Protein AF-R7HGJ7-F1 (afdb_monomer)

Nearest PDB structures (foldseek):
  2hm7-assembly1_A  TM=4.305E-01  e=6.339E+00  Alicyclobacillus acidocaldarius
  6kd0-assembly1_A  TM=2.633E-01  e=1.579E+00  Boreostereum vibrans
  6e52-assembly1_B  TM=3.584E-01  e=7.600E+00  Saccharomyces cerevisiae S288C
  6nzd-assembly1_I  TM=2.460E-01  e=9.110E+00  Homo sapiens

Sequence (166 aa):
MKRFAVSFLGVLMIVMAVSGCTGKKPAEQYVSEQLNCSLPAAEKSEASDTHGGFHGEGEYAATIRFDTVHGAQLAEQLQNTDGWKTLPLEEELELLMYGGSRGGSSYGYYFADKAGIPKVENGCYYFIDRQQDTERAGLLYRRSYNFSLAIYDSDENILYYCEIDT

Structure (mmCIF, N/CA/C/O backbone):
data_AF-R7HGJ7-F1
#
_entry.id   AF-R7HGJ7-F1
#
loop_
_atom_site.group_PDB
_atom_site.id
_atom_site.type_symbol
_atom_site.label_atom_id
_atom_site.label_alt_id
_atom_site.label_comp_id
_atom_site.label_asym_id
_atom_site.label_entity_id
_atom_site.label_seq_id
_atom_site.pdbx_PDB_ins_code
_atom_site.Cartn_x
_atom_site.Cartn_y
_atom_site.Cartn_z
_atom_site.occupancy
_atom_site.B_iso_or_equiv
_atom_site.auth_seq_id
_atom_site.auth_comp_id
_atom_site.auth_asym_id
_atom_site.auth_atom_id
_atom_site.pdbx_PDB_model_num
ATOM 1 N N . MET A 1 1 ? 59.492 -13.513 57.140 1.00 39.59 1 MET A N 1
ATOM 2 C CA . MET A 1 1 ? 58.784 -14.517 56.312 1.00 39.59 1 MET A CA 1
ATOM 3 C C . MET A 1 1 ? 57.283 -14.365 56.533 1.00 39.59 1 MET A C 1
ATOM 5 O O . MET A 1 1 ? 56.874 -14.032 57.635 1.00 39.59 1 MET A O 1
ATOM 9 N N . LYS A 1 2 ? 56.522 -14.474 55.442 1.00 38.06 2 LYS A N 1
ATOM 10 C CA . LYS A 1 2 ? 55.171 -13.941 55.185 1.00 38.06 2 LYS A CA 1
ATOM 11 C C . LYS A 1 2 ? 54.079 -14.419 56.164 1.00 38.06 2 LYS A C 1
ATOM 13 O O . LYS A 1 2 ? 53.986 -15.608 56.444 1.00 38.06 2 LYS A O 1
ATOM 18 N N . ARG A 1 3 ? 53.188 -13.507 56.571 1.00 44.50 3 ARG A N 1
ATOM 19 C CA . ARG A 1 3 ? 51.819 -13.807 57.027 1.00 44.50 3 ARG A CA 1
ATOM 20 C C . ARG A 1 3 ? 50.876 -12.892 56.248 1.00 44.50 3 ARG A C 1
ATOM 22 O O . ARG A 1 3 ? 50.899 -11.684 56.449 1.00 44.50 3 ARG A O 1
ATOM 29 N N . PHE A 1 4 ? 50.154 -13.463 55.285 1.00 45.97 4 PHE A N 1
ATOM 30 C CA . PHE A 1 4 ? 49.220 -12.737 54.428 1.00 45.97 4 PHE A CA 1
ATOM 31 C C . PHE A 1 4 ? 47.949 -12.413 55.205 1.00 45.97 4 PHE A C 1
ATOM 33 O O . PHE A 1 4 ? 47.349 -13.291 55.822 1.00 45.97 4 PHE A O 1
ATOM 40 N N . ALA A 1 5 ? 47.580 -11.139 55.173 1.00 50.88 5 ALA A N 1
ATOM 41 C CA . ALA A 1 5 ? 46.418 -10.588 55.830 1.00 50.88 5 ALA A CA 1
ATOM 42 C C . ALA A 1 5 ? 45.373 -10.195 54.777 1.00 50.88 5 ALA A C 1
ATOM 44 O O . ALA A 1 5 ? 45.684 -9.496 53.819 1.00 50.88 5 ALA A O 1
ATOM 45 N N . VAL A 1 6 ? 44.151 -10.638 55.063 1.00 52.53 6 VAL A N 1
ATOM 46 C CA . VAL A 1 6 ? 42.850 -10.040 54.748 1.00 52.53 6 VAL A CA 1
ATOM 47 C C . VAL A 1 6 ? 42.336 -10.123 53.305 1.00 52.53 6 VAL A C 1
ATOM 49 O O . VAL A 1 6 ? 42.847 -9.557 52.346 1.00 52.53 6 VAL A O 1
ATOM 52 N N . SER A 1 7 ? 41.239 -10.872 53.259 1.00 52.06 7 SER A N 1
ATOM 53 C CA . SER A 1 7 ? 40.318 -11.179 52.181 1.00 52.06 7 SER A CA 1
ATOM 54 C C . SER A 1 7 ? 39.315 -10.046 51.903 1.00 52.06 7 SER A C 1
ATOM 56 O O . SER A 1 7 ? 39.122 -9.161 52.732 1.00 52.06 7 SER A O 1
ATOM 58 N N . PHE A 1 8 ? 38.599 -10.212 50.786 1.00 51.91 8 PHE A N 1
ATOM 59 C CA . PHE A 1 8 ? 37.342 -9.570 50.376 1.00 51.91 8 PHE A CA 1
ATOM 60 C C . PHE A 1 8 ? 37.371 -8.096 49.947 1.00 51.91 8 PHE A C 1
ATOM 62 O O . PHE A 1 8 ? 37.018 -7.195 50.700 1.00 51.91 8 PHE A O 1
ATOM 69 N N . LEU A 1 9 ? 37.602 -7.880 48.648 1.00 47.03 9 LEU A N 1
ATOM 70 C CA . LEU A 1 9 ? 36.904 -6.823 47.911 1.00 47.03 9 LEU A CA 1
ATOM 71 C C . LEU A 1 9 ? 36.667 -7.249 46.454 1.00 47.03 9 LEU A C 1
ATOM 73 O O . LEU A 1 9 ? 37.315 -6.782 45.523 1.00 47.03 9 LEU A O 1
ATOM 77 N N . GLY A 1 10 ? 35.749 -8.197 46.261 1.00 52.94 10 GLY A N 1
ATOM 78 C CA . GLY A 1 10 ? 35.174 -8.472 44.946 1.00 52.94 10 GLY A CA 1
ATOM 79 C C . GLY A 1 10 ? 34.043 -7.483 44.698 1.00 52.94 10 GLY A C 1
ATOM 80 O O . GLY A 1 10 ? 32.933 -7.693 45.176 1.00 52.94 10 GLY A O 1
ATOM 81 N N . VAL A 1 11 ? 34.338 -6.379 44.012 1.00 55.75 11 VAL A N 1
ATOM 82 C CA . VAL A 1 11 ? 33.333 -5.407 43.569 1.00 55.75 11 VAL A CA 1
ATOM 83 C C . VAL A 1 11 ? 32.396 -6.105 42.582 1.00 55.75 11 VAL A C 1
ATOM 85 O O . VAL A 1 11 ? 32.791 -6.465 41.475 1.00 55.75 11 VAL A O 1
ATOM 88 N N . LEU A 1 12 ? 31.153 -6.325 43.006 1.00 49.12 12 LEU A N 1
ATOM 89 C CA . LEU A 1 12 ? 30.068 -6.826 42.172 1.00 49.12 12 LEU A CA 1
ATOM 90 C C . LEU A 1 12 ? 29.665 -5.717 41.185 1.00 49.12 12 LEU A C 1
ATOM 92 O O . LEU A 1 12 ? 28.869 -4.842 41.518 1.00 49.12 12 LEU A O 1
ATOM 96 N N . MET A 1 13 ? 30.233 -5.729 39.975 1.00 52.34 13 MET A N 1
ATOM 97 C CA . MET A 1 13 ? 29.724 -4.923 38.862 1.00 52.34 13 MET A CA 1
ATOM 98 C C . MET A 1 13 ? 28.396 -5.515 38.381 1.00 52.34 13 MET A C 1
ATOM 100 O O . MET A 1 13 ? 28.357 -6.357 37.487 1.00 52.34 13 MET A O 1
ATOM 104 N N . ILE A 1 14 ? 27.294 -5.068 38.986 1.00 54.09 14 ILE A N 1
ATOM 105 C CA . ILE A 1 14 ? 25.959 -5.199 38.398 1.00 54.09 14 ILE A CA 1
ATOM 106 C C . ILE A 1 14 ? 25.899 -4.192 37.247 1.00 54.09 14 ILE A C 1
ATOM 108 O O . ILE A 1 14 ? 25.561 -3.025 37.434 1.00 54.09 14 ILE A O 1
ATOM 112 N N . VAL A 1 15 ? 26.276 -4.634 36.049 1.00 58.09 15 VAL A N 1
ATOM 113 C CA . VAL A 1 15 ? 25.950 -3.911 34.820 1.00 58.09 15 VAL A CA 1
ATOM 114 C C . VAL A 1 15 ? 24.449 -4.081 34.618 1.00 58.09 15 VAL A C 1
ATOM 116 O O . VAL A 1 15 ? 23.984 -5.143 34.209 1.00 58.09 15 VAL A O 1
ATOM 119 N N . MET A 1 16 ? 23.675 -3.051 34.960 1.00 55.47 16 MET A N 1
ATOM 120 C CA . MET A 1 16 ? 22.280 -2.967 34.547 1.00 55.47 16 MET A CA 1
ATOM 121 C C . MET A 1 16 ? 22.265 -2.826 33.025 1.00 55.47 16 MET A C 1
ATOM 123 O O . MET A 1 16 ? 22.448 -1.735 32.490 1.00 55.47 16 MET A O 1
ATOM 127 N N . ALA A 1 17 ? 22.081 -3.940 32.320 1.00 55.44 17 ALA A N 1
ATOM 128 C CA . ALA A 1 17 ? 21.688 -3.916 30.923 1.00 55.44 17 ALA A CA 1
ATOM 129 C C . ALA A 1 17 ? 20.253 -3.380 30.873 1.00 55.44 17 ALA A C 1
ATOM 131 O O . ALA A 1 17 ? 19.284 -4.138 30.924 1.00 55.44 17 ALA A O 1
ATOM 132 N N . VAL A 1 18 ? 20.115 -2.054 30.836 1.00 53.28 18 VAL A N 1
ATOM 133 C CA . VAL A 1 18 ? 18.857 -1.412 30.470 1.00 53.28 18 VAL A CA 1
ATOM 134 C C . VAL A 1 18 ? 18.655 -1.755 29.000 1.00 53.28 18 VAL A C 1
ATOM 136 O O . VAL A 1 18 ? 19.173 -1.086 28.110 1.00 53.28 18 VAL A O 1
ATOM 139 N N . SER A 1 19 ? 17.981 -2.876 28.749 1.00 55.16 19 SER A N 1
ATOM 140 C CA . SER A 1 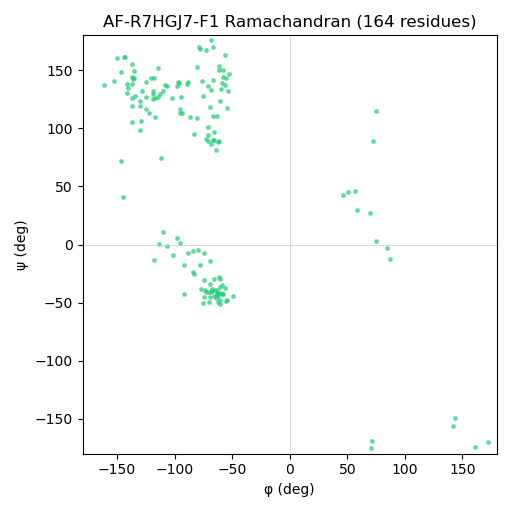19 ? 17.459 -3.202 27.430 1.00 55.16 19 SER A CA 1
ATOM 141 C C . SER A 1 19 ? 16.390 -2.159 27.157 1.00 55.16 19 SER A C 1
ATOM 143 O O . SER A 1 19 ? 15.244 -2.301 27.579 1.00 55.16 19 SER A O 1
ATOM 145 N N . GLY A 1 20 ? 16.801 -1.046 26.556 1.00 42.38 20 GLY A N 1
ATOM 146 C CA . GLY A 1 20 ? 15.887 -0.078 25.992 1.00 42.38 20 GLY A CA 1
ATOM 147 C C . GLY A 1 20 ? 15.129 -0.779 24.880 1.00 42.38 20 GLY A C 1
ATOM 148 O O . GLY A 1 20 ? 15.551 -0.753 23.731 1.00 42.38 20 GLY A O 1
ATOM 149 N N . CYS A 1 21 ? 14.014 -1.423 25.219 1.00 47.38 21 CYS A N 1
ATOM 150 C CA . CYS A 1 21 ? 12.942 -1.630 24.269 1.00 47.38 21 CYS A CA 1
ATOM 151 C C . CYS A 1 21 ? 12.428 -0.231 23.927 1.00 47.38 21 CYS A C 1
ATOM 153 O O . CYS A 1 21 ? 11.456 0.243 24.510 1.00 47.38 21 CYS A O 1
ATOM 155 N N . THR A 1 22 ? 13.105 0.472 23.019 1.00 52.06 22 THR A N 1
ATOM 156 C CA . THR A 1 22 ? 12.450 1.499 22.216 1.00 52.06 22 THR A CA 1
ATOM 157 C C . THR A 1 22 ? 11.387 0.747 21.433 1.00 52.06 22 THR A C 1
ATOM 159 O O . THR A 1 22 ? 11.681 0.150 20.398 1.00 52.06 22 THR A O 1
ATOM 162 N N . GLY A 1 23 ? 10.198 0.629 22.029 1.00 58.88 23 GLY A N 1
ATOM 163 C CA . GLY A 1 23 ? 9.078 -0.093 21.450 1.00 58.88 23 GLY A CA 1
ATOM 164 C C . GLY A 1 23 ? 8.836 0.473 20.064 1.00 58.88 23 GLY A C 1
ATOM 165 O O . GLY A 1 23 ? 8.584 1.670 19.927 1.00 58.88 23 GLY A O 1
ATOM 166 N N . LYS A 1 24 ? 8.992 -0.366 19.037 1.00 66.06 24 LYS A N 1
ATOM 167 C CA . LYS A 1 24 ? 8.595 0.009 17.682 1.00 66.06 24 LYS A CA 1
ATOM 168 C C . LYS A 1 24 ? 7.136 0.457 17.754 1.00 66.06 24 LYS A C 1
ATOM 170 O O . LYS A 1 24 ? 6.331 -0.210 18.408 1.00 66.06 24 LYS A O 1
ATOM 175 N N . LYS A 1 25 ? 6.823 1.606 17.150 1.00 79.19 25 LYS A N 1
ATOM 176 C CA . LYS A 1 25 ? 5.440 2.081 17.076 1.00 79.19 25 LYS A CA 1
ATOM 177 C C . LYS A 1 25 ? 4.581 0.985 16.429 1.00 79.19 25 LYS A C 1
ATOM 179 O O . LYS A 1 25 ? 5.079 0.317 15.517 1.00 79.19 25 LYS A O 1
ATOM 184 N N . PRO A 1 26 ? 3.329 0.792 16.875 1.00 89.56 26 PRO A N 1
ATOM 185 C CA . PRO A 1 26 ? 2.381 -0.041 16.148 1.00 89.56 26 PRO A CA 1
ATOM 186 C C . PRO A 1 26 ? 2.280 0.413 14.688 1.00 89.56 26 PRO A C 1
ATOM 188 O O . PRO A 1 26 ? 2.426 1.606 14.401 1.00 89.56 26 PRO A O 1
ATOM 191 N N . ALA A 1 27 ? 2.053 -0.527 13.771 1.00 93.00 27 ALA A N 1
ATOM 192 C CA . ALA A 1 27 ? 2.051 -0.240 12.338 1.00 93.00 27 ALA A CA 1
ATOM 193 C C . ALA A 1 27 ? 1.006 0.826 11.983 1.00 93.00 27 ALA A C 1
ATOM 195 O O . ALA A 1 27 ? 1.308 1.776 11.271 1.00 93.00 27 ALA A O 1
ATOM 196 N N . GLU A 1 28 ? -0.187 0.737 12.568 1.00 94.06 28 GLU A N 1
ATOM 197 C CA . GLU A 1 28 ? -1.263 1.706 12.387 1.00 94.06 28 GLU A CA 1
ATOM 198 C C . GLU A 1 28 ? -0.881 3.116 12.847 1.00 94.06 28 GLU A C 1
ATOM 200 O O . GLU A 1 28 ? -1.217 4.090 12.178 1.00 94.06 28 GLU A O 1
ATOM 205 N N . GLN A 1 29 ? -0.111 3.246 13.932 1.00 94.56 29 GLN A N 1
ATOM 206 C CA . GLN A 1 29 ? 0.356 4.553 14.382 1.00 94.56 29 GLN A CA 1
ATOM 207 C C . GLN A 1 29 ? 1.377 5.131 13.398 1.00 94.56 29 GLN A C 1
ATOM 209 O O . GLN A 1 29 ? 1.297 6.305 13.046 1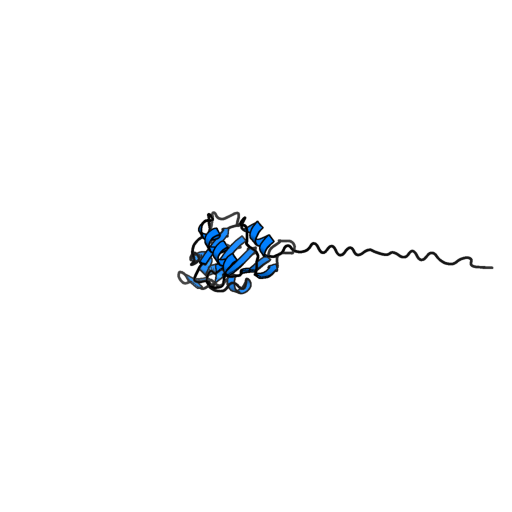.00 94.56 29 GLN A O 1
ATOM 214 N N . TYR A 1 30 ? 2.332 4.317 12.948 1.00 95.38 30 TYR A N 1
ATOM 215 C CA . TYR A 1 30 ? 3.337 4.758 11.984 1.00 95.38 30 TYR A CA 1
ATOM 216 C C . TYR A 1 30 ? 2.699 5.164 10.648 1.00 95.38 30 TYR A C 1
ATOM 218 O O . TYR A 1 30 ? 2.941 6.267 10.167 1.00 95.38 30 TYR A O 1
ATOM 226 N N . VAL A 1 31 ? 1.831 4.319 10.088 1.00 96.50 31 VAL A N 1
ATOM 227 C CA . VAL A 1 31 ? 1.144 4.581 8.814 1.00 96.50 31 VAL A CA 1
ATOM 228 C C . VAL A 1 31 ? 0.229 5.803 8.919 1.00 96.50 31 VAL A C 1
ATOM 230 O O . VAL A 1 31 ? 0.203 6.622 8.005 1.00 96.50 31 VAL A O 1
ATOM 233 N N . SER A 1 32 ? -0.467 5.985 10.046 1.00 95.31 32 SER A N 1
ATOM 234 C CA . SER A 1 32 ? -1.275 7.186 10.298 1.00 95.31 32 SER A CA 1
ATOM 235 C C . SER A 1 32 ? -0.440 8.470 10.228 1.00 95.31 32 SER A C 1
ATOM 237 O O . SER A 1 32 ? -0.863 9.448 9.610 1.00 95.31 32 SER A O 1
ATOM 239 N N . GLU A 1 33 ? 0.767 8.453 10.806 1.00 95.25 33 GLU A N 1
ATOM 240 C CA . GLU A 1 33 ? 1.708 9.576 10.747 1.00 95.25 33 GLU A CA 1
ATOM 241 C C . GLU A 1 33 ? 2.205 9.833 9.314 1.00 95.25 33 GLU A C 1
ATOM 243 O O . GLU A 1 33 ? 2.221 10.986 8.887 1.00 95.25 33 GLU A O 1
ATOM 248 N N . GLN A 1 34 ? 2.559 8.788 8.552 1.00 94.94 34 GLN A N 1
ATOM 249 C CA . GLN A 1 34 ? 3.058 8.942 7.174 1.00 94.94 34 GLN A CA 1
ATOM 250 C C . GLN A 1 34 ? 1.989 9.456 6.206 1.00 94.94 34 GLN A C 1
ATOM 252 O O . GLN A 1 34 ? 2.273 10.275 5.333 1.00 94.94 34 GLN A O 1
ATOM 257 N N . LEU A 1 35 ? 0.748 8.997 6.372 1.00 93.25 35 LEU A N 1
ATOM 258 C CA . LEU A 1 35 ? -0.383 9.414 5.544 1.00 93.25 35 LEU A CA 1
ATOM 259 C C . LEU A 1 35 ? -1.018 10.724 6.019 1.00 93.25 35 LEU A C 1
ATOM 261 O O . LEU A 1 35 ? -1.927 11.222 5.357 1.00 93.25 35 LEU A O 1
ATOM 265 N N . ASN A 1 36 ? -0.576 11.267 7.162 1.00 92.31 36 ASN A N 1
ATOM 266 C CA . ASN A 1 36 ? -1.213 12.395 7.844 1.00 92.31 36 ASN A CA 1
ATOM 267 C C . ASN A 1 36 ? -2.744 12.211 7.948 1.00 92.31 36 ASN A C 1
ATOM 269 O O . ASN A 1 36 ? -3.531 13.123 7.691 1.00 9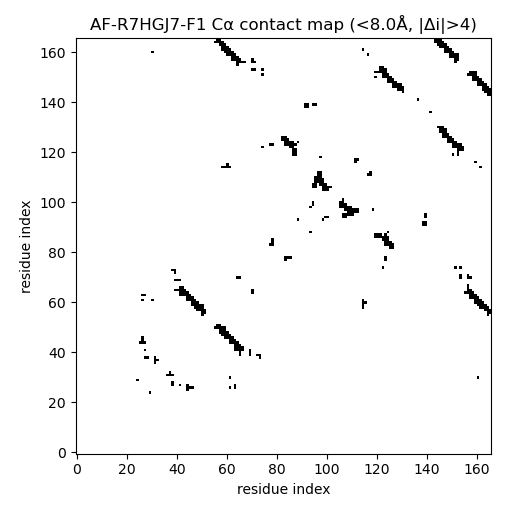2.31 36 ASN A O 1
ATOM 273 N N . CYS A 1 37 ? -3.159 10.987 8.276 1.00 89.19 37 CYS A N 1
ATOM 274 C CA . CYS A 1 37 ? -4.541 10.529 8.231 1.00 89.19 37 CYS A CA 1
ATOM 275 C C . CYS A 1 37 ? -4.830 9.720 9.494 1.00 89.19 37 CYS A C 1
ATOM 277 O O . CYS A 1 37 ? -4.101 8.777 9.804 1.00 89.19 37 CYS A O 1
ATOM 279 N N . SER A 1 38 ? -5.875 10.077 10.244 1.00 91.75 38 SER A N 1
ATOM 280 C CA . SER A 1 38 ? -6.247 9.331 11.449 1.00 91.75 38 SER A CA 1
ATOM 281 C C . SER A 1 38 ? -6.782 7.960 11.047 1.00 91.75 38 SER A C 1
ATOM 283 O O . SER A 1 38 ? -7.803 7.880 10.366 1.00 91.75 38 SER A O 1
ATOM 285 N N . LEU A 1 39 ? -6.123 6.886 11.481 1.00 94.75 39 LEU A N 1
ATOM 286 C CA . LEU A 1 39 ? -6.640 5.532 11.292 1.00 94.75 39 LEU A CA 1
ATOM 287 C C . LEU A 1 39 ? -7.531 5.146 12.481 1.00 94.75 39 LEU A C 1
ATOM 289 O O . LEU A 1 39 ? -7.183 5.462 13.624 1.00 94.75 39 LEU A O 1
ATOM 293 N N . PRO A 1 40 ? -8.679 4.486 12.247 1.00 94.31 40 PRO A N 1
ATOM 294 C CA . PRO A 1 40 ? -9.484 3.939 13.330 1.00 94.31 40 PRO A CA 1
ATOM 295 C C . PRO A 1 40 ? -8.762 2.765 14.007 1.00 94.31 40 PRO A C 1
ATOM 297 O O . PRO A 1 40 ? -7.680 2.346 13.592 1.00 94.31 40 PRO A O 1
ATOM 300 N N . ALA A 1 41 ? -9.358 2.226 15.071 1.00 91.88 41 ALA A N 1
ATOM 301 C CA . ALA A 1 41 ? -8.789 1.077 15.764 1.00 91.88 41 ALA A CA 1
ATOM 302 C C . ALA A 1 41 ? -8.678 -0.127 14.813 1.00 91.88 41 ALA A C 1
ATOM 304 O O . ALA A 1 41 ? -9.669 -0.557 14.222 1.00 91.88 41 ALA A O 1
ATOM 305 N N . ALA A 1 42 ? -7.467 -0.665 14.674 1.00 95.06 42 ALA A N 1
ATOM 306 C CA . ALA A 1 42 ? -7.225 -1.861 13.883 1.00 95.06 42 ALA A CA 1
ATOM 307 C C . ALA A 1 42 ? -7.690 -3.113 14.641 1.00 95.06 42 ALA A C 1
ATOM 309 O O . ALA A 1 42 ? -7.465 -3.246 15.845 1.00 95.06 42 ALA A O 1
ATOM 310 N N . GLU A 1 43 ? -8.288 -4.060 13.921 1.00 96.44 43 GLU A N 1
ATOM 311 C CA . GLU A 1 43 ? -8.536 -5.413 14.427 1.00 96.44 43 GLU A CA 1
ATOM 312 C C . GLU A 1 43 ? -7.219 -6.196 14.496 1.00 96.44 43 GLU A C 1
ATOM 314 O O . GLU A 1 43 ? -6.953 -6.928 15.451 1.00 96.44 43 GLU A O 1
ATOM 319 N N . LYS A 1 44 ? -6.374 -6.025 13.473 1.00 96.50 44 LYS A N 1
ATOM 320 C CA . LYS A 1 44 ? -5.067 -6.669 13.366 1.00 96.50 44 LYS A CA 1
ATOM 321 C C . LYS A 1 44 ? -4.123 -5.811 12.533 1.00 96.50 44 LYS A C 1
ATOM 323 O O . LYS A 1 44 ? -4.527 -5.286 11.500 1.00 96.50 44 LYS A O 1
ATOM 328 N N . SER A 1 45 ? -2.858 -5.734 12.930 1.00 95.88 45 SER A N 1
ATOM 329 C CA . SER A 1 45 ? -1.815 -5.100 12.128 1.00 95.88 45 SER A CA 1
ATOM 330 C C . SER A 1 45 ? -0.533 -5.930 12.119 1.00 95.88 45 SER A C 1
ATOM 332 O O . SER A 1 45 ? -0.160 -6.560 13.110 1.00 95.88 45 SER A O 1
ATOM 334 N N . GLU A 1 46 ? 0.127 -5.960 10.967 1.00 95.50 46 GLU A N 1
ATOM 335 C CA . GLU A 1 46 ? 1.432 -6.584 10.763 1.00 95.50 46 GLU A CA 1
ATOM 336 C C . GLU A 1 46 ? 2.305 -5.628 9.952 1.00 95.50 46 GLU A C 1
ATOM 338 O O . GLU A 1 46 ? 1.803 -4.935 9.067 1.00 95.50 46 GLU A O 1
ATOM 343 N N . ALA A 1 47 ? 3.604 -5.577 10.255 1.00 95.94 47 ALA A N 1
ATOM 344 C CA . ALA A 1 47 ? 4.555 -4.789 9.484 1.00 95.94 47 ALA A CA 1
ATOM 345 C C . ALA A 1 47 ? 5.939 -5.439 9.426 1.00 95.94 47 ALA A C 1
ATOM 347 O O . ALA A 1 47 ? 6.393 -6.073 10.384 1.00 95.94 47 ALA A O 1
ATOM 348 N N . SER A 1 48 ? 6.624 -5.217 8.311 1.00 94.44 48 SER A N 1
ATOM 349 C CA . SER A 1 48 ? 8.026 -5.547 8.087 1.00 94.44 48 SER A CA 1
ATOM 350 C C . SER A 1 48 ? 8.780 -4.300 7.660 1.00 94.44 48 SER A C 1
ATOM 352 O O . SER A 1 48 ? 8.284 -3.515 6.861 1.00 94.44 48 SER A O 1
ATOM 354 N N . ASP A 1 49 ? 9.992 -4.140 8.174 1.00 94.25 49 ASP A N 1
ATOM 355 C CA . ASP A 1 49 ? 10.854 -3.009 7.856 1.00 94.25 49 ASP A CA 1
ATOM 356 C C . ASP A 1 49 ? 12.272 -3.521 7.634 1.00 94.25 49 ASP A C 1
ATOM 358 O O . ASP A 1 49 ? 12.857 -4.151 8.524 1.00 94.25 49 ASP A O 1
ATOM 362 N N . THR A 1 50 ? 12.782 -3.293 6.429 1.00 92.31 50 THR A N 1
ATOM 363 C CA . THR A 1 50 ? 14.129 -3.690 6.013 1.00 92.31 50 THR A CA 1
ATOM 364 C C . THR A 1 50 ? 15.084 -2.506 5.901 1.00 92.31 50 THR A C 1
ATOM 366 O O . THR A 1 50 ? 16.266 -2.732 5.641 1.00 92.31 50 THR A O 1
ATOM 369 N N . HIS A 1 51 ? 14.616 -1.274 6.149 1.00 86.44 51 HIS A N 1
ATOM 370 C CA . HIS A 1 51 ? 15.473 -0.093 6.119 1.00 86.44 51 HIS A CA 1
ATOM 371 C C . HIS A 1 51 ? 16.611 -0.218 7.135 1.00 86.44 51 HIS A C 1
ATOM 373 O O . HIS A 1 51 ? 16.429 -0.592 8.300 1.00 86.44 51 HIS A O 1
ATOM 379 N N . GLY A 1 52 ? 17.821 0.106 6.686 1.00 80.19 52 GLY A N 1
ATOM 380 C CA . GLY A 1 52 ? 19.016 0.025 7.514 1.00 80.19 52 GLY A CA 1
ATOM 381 C C . GLY A 1 52 ? 20.307 0.266 6.735 1.00 80.19 52 GLY A C 1
ATOM 382 O O . GLY A 1 52 ? 20.312 0.690 5.585 1.00 80.19 52 GLY A O 1
ATOM 383 N N . GLY A 1 53 ? 21.447 -0.001 7.374 1.00 74.19 53 GLY A N 1
ATOM 384 C CA . GLY A 1 53 ? 22.760 0.180 6.746 1.00 74.19 53 GLY A CA 1
ATOM 385 C C . GLY A 1 53 ? 23.168 1.648 6.557 1.00 74.19 53 GLY A C 1
ATOM 386 O O . GLY A 1 53 ? 22.579 2.558 7.130 1.00 74.19 53 GLY A O 1
ATOM 387 N N . PHE A 1 54 ? 24.244 1.871 5.796 1.00 67.25 54 PHE A N 1
ATOM 388 C CA . PHE A 1 54 ? 24.844 3.204 5.627 1.00 67.25 54 PHE A CA 1
ATOM 389 C C . PHE A 1 54 ? 24.023 4.126 4.715 1.00 67.25 54 PHE A C 1
ATOM 391 O O . PHE A 1 54 ? 24.041 5.339 4.903 1.00 67.25 54 PHE A O 1
ATOM 398 N N . HIS A 1 55 ? 23.318 3.547 3.741 1.00 75.06 55 HIS A N 1
ATOM 399 C CA . HIS A 1 55 ? 22.539 4.291 2.751 1.00 75.06 55 HIS A CA 1
ATOM 400 C C . HIS A 1 55 ? 21.079 4.496 3.165 1.00 75.06 55 HIS A C 1
ATOM 402 O O . HIS A 1 55 ? 20.441 5.398 2.641 1.00 75.06 55 HIS A O 1
ATOM 408 N N . GLY A 1 56 ? 20.575 3.722 4.135 1.00 80.44 56 GLY A N 1
ATOM 409 C CA . GLY A 1 56 ? 19.191 3.824 4.600 1.00 80.44 56 GLY A CA 1
ATOM 410 C C . GLY A 1 56 ? 18.161 3.224 3.643 1.00 80.44 56 GLY A C 1
ATOM 411 O O . GLY A 1 56 ? 16.984 3.285 3.962 1.00 80.44 56 GLY A O 1
ATOM 412 N N . GLU A 1 57 ? 18.601 2.629 2.531 1.00 87.69 57 GLU A N 1
ATOM 413 C CA . GLU A 1 57 ? 17.765 1.908 1.567 1.00 87.69 57 GLU A CA 1
ATOM 414 C C . GLU A 1 57 ? 17.008 0.756 2.238 1.00 87.69 57 GLU A C 1
ATOM 416 O O . GLU A 1 57 ? 17.475 0.146 3.212 1.00 87.69 57 GLU A O 1
ATOM 421 N N . GLY A 1 58 ? 15.839 0.445 1.692 1.00 92.12 58 GLY A N 1
ATOM 422 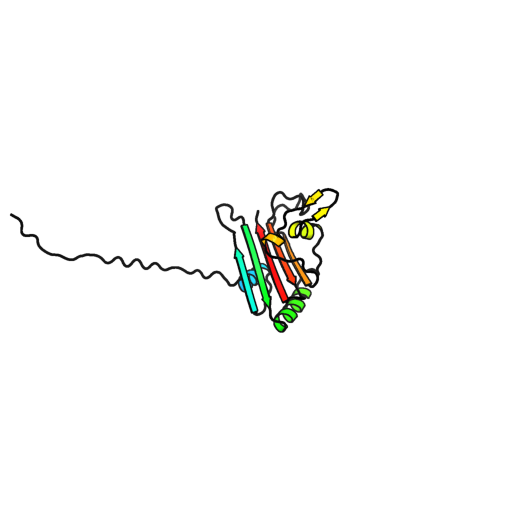C CA . GLY A 1 58 ? 14.999 -0.631 2.167 1.00 92.12 58 GLY A CA 1
ATOM 423 C C . GLY A 1 58 ? 13.553 -0.507 1.720 1.00 92.12 58 GLY A C 1
ATOM 424 O O . GLY A 1 58 ? 13.151 0.334 0.921 1.00 92.12 58 GLY A O 1
ATOM 425 N N . GLU A 1 59 ? 12.770 -1.424 2.256 1.00 94.44 59 GLU A N 1
ATOM 426 C CA . GLU A 1 59 ? 11.340 -1.518 2.043 1.00 94.44 59 GLU A CA 1
ATOM 427 C C . GLU A 1 59 ? 10.653 -1.599 3.414 1.00 94.44 59 GLU A C 1
ATOM 429 O O . GLU A 1 59 ? 11.057 -2.389 4.282 1.00 94.44 59 GLU A O 1
ATOM 434 N N . TYR A 1 60 ? 9.614 -0.789 3.602 1.00 96.25 60 TYR A N 1
ATOM 435 C CA . TYR A 1 60 ? 8.649 -0.930 4.690 1.00 96.25 60 TYR A CA 1
ATOM 436 C C . TYR A 1 60 ? 7.356 -1.464 4.088 1.00 96.25 60 TYR A C 1
ATOM 438 O O . TYR A 1 60 ? 6.920 -0.976 3.050 1.00 96.25 60 TYR A O 1
ATOM 446 N N . ALA A 1 61 ? 6.721 -2.433 4.734 1.00 97.94 61 ALA A N 1
ATOM 447 C CA . ALA A 1 61 ? 5.412 -2.930 4.339 1.00 97.94 61 ALA A CA 1
ATOM 448 C C . ALA A 1 61 ? 4.543 -3.131 5.577 1.00 97.94 61 ALA A C 1
ATOM 450 O O . ALA A 1 61 ? 5.017 -3.643 6.590 1.00 97.94 61 ALA A O 1
ATOM 451 N N . ALA A 1 62 ? 3.275 -2.745 5.493 1.00 98.19 62 ALA A N 1
ATOM 452 C CA . ALA A 1 62 ? 2.285 -2.958 6.532 1.00 98.19 62 ALA A CA 1
ATOM 453 C C . ALA A 1 62 ? 0.955 -3.430 5.942 1.00 98.19 62 ALA A C 1
ATOM 455 O O . ALA A 1 62 ? 0.530 -2.994 4.873 1.00 98.19 62 ALA A O 1
ATOM 456 N N . THR A 1 63 ? 0.290 -4.310 6.684 1.00 98.50 63 THR A N 1
ATOM 457 C CA . THR A 1 63 ? -1.073 -4.776 6.424 1.00 98.50 63 THR A CA 1
ATOM 458 C C . THR A 1 63 ? -1.898 -4.524 7.677 1.00 98.50 63 THR A C 1
ATOM 460 O O . THR A 1 63 ? -1.606 -5.082 8.737 1.00 98.50 63 THR A O 1
ATOM 463 N N . ILE A 1 64 ? -2.915 -3.671 7.570 1.00 98.44 64 ILE A N 1
ATOM 464 C CA . ILE A 1 64 ? -3.751 -3.250 8.696 1.00 98.44 64 ILE A CA 1
ATOM 465 C C . ILE A 1 64 ? -5.202 -3.596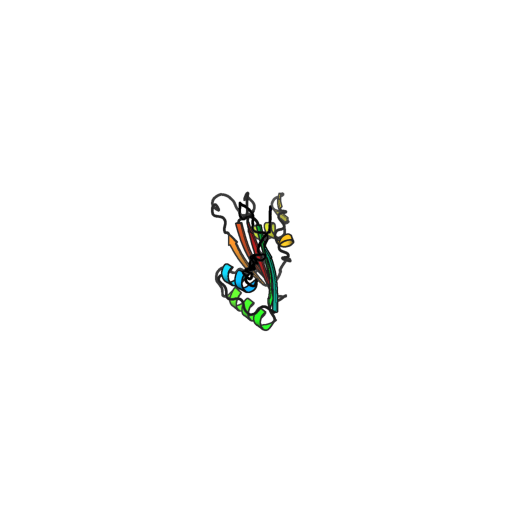 8.370 1.00 98.44 64 ILE A C 1
ATOM 467 O O . ILE A 1 64 ? -5.784 -3.027 7.453 1.00 98.44 64 ILE A O 1
ATOM 471 N N . ARG A 1 65 ? -5.786 -4.535 9.115 1.00 98.50 65 ARG A N 1
ATOM 472 C CA . ARG A 1 65 ? -7.187 -4.942 8.979 1.00 98.50 65 ARG A CA 1
ATOM 473 C C . ARG A 1 65 ? -8.053 -4.209 9.995 1.00 98.50 65 ARG A C 1
ATOM 475 O O . ARG A 1 65 ? -7.685 -4.100 11.167 1.00 98.50 65 ARG A O 1
ATOM 482 N N . PHE A 1 66 ? -9.225 -3.784 9.549 1.00 98.19 66 PHE A N 1
ATOM 483 C CA . PHE A 1 66 ? -10.256 -3.166 10.372 1.00 98.19 66 PHE A CA 1
ATOM 484 C C . PHE A 1 66 ? -11.492 -4.058 10.422 1.00 98.19 66 PHE A C 1
ATOM 486 O O . PHE A 1 66 ? -11.779 -4.788 9.472 1.00 98.19 66 PHE A O 1
ATOM 493 N N . ASP A 1 67 ? -12.251 -3.957 11.512 1.00 98.12 67 ASP A N 1
ATOM 494 C CA . ASP A 1 67 ? -13.591 -4.533 11.537 1.00 98.12 67 ASP A CA 1
ATOM 495 C C . ASP A 1 67 ? -14.524 -3.801 10.555 1.00 98.12 67 ASP A C 1
ATOM 497 O O . ASP A 1 67 ? -14.201 -2.740 10.019 1.00 98.12 67 ASP A O 1
ATOM 501 N N . THR A 1 68 ? -15.716 -4.351 10.325 1.00 97.31 68 THR A N 1
ATOM 502 C CA . THR A 1 68 ? -16.673 -3.803 9.352 1.00 97.31 68 THR A CA 1
ATOM 503 C C . THR A 1 68 ? -17.084 -2.355 9.643 1.00 97.31 68 THR A C 1
ATOM 505 O O . THR A 1 68 ? -17.325 -1.591 8.711 1.00 97.31 68 THR A O 1
ATOM 508 N N . VAL A 1 69 ? -17.188 -1.961 10.916 1.00 97.44 69 VAL A N 1
ATOM 509 C CA . VAL A 1 69 ? -17.640 -0.612 11.293 1.00 97.44 69 VAL A CA 1
ATOM 510 C C . VAL A 1 69 ? -16.526 0.396 11.043 1.00 97.44 69 VAL A C 1
ATOM 512 O O . VAL A 1 69 ? -16.747 1.409 10.381 1.00 97.44 69 VAL A O 1
ATOM 515 N N . HIS A 1 70 ? -15.325 0.105 11.534 1.00 97.62 70 HIS A N 1
ATOM 516 C CA . HIS A 1 70 ? -14.157 0.960 11.362 1.00 97.62 70 HIS A CA 1
ATOM 517 C C . HIS A 1 70 ? -13.670 0.990 9.910 1.00 97.62 70 HIS A C 1
ATOM 519 O O . HIS A 1 70 ? -13.240 2.038 9.436 1.00 97.62 70 HIS A O 1
ATOM 525 N N . GLY A 1 71 ? -13.787 -0.122 9.184 1.00 97.44 71 GLY A N 1
ATOM 526 C CA . GLY A 1 71 ? -13.505 -0.196 7.754 1.00 97.44 71 GLY A CA 1
ATOM 527 C C . GLY A 1 71 ? -14.414 0.732 6.951 1.00 97.44 71 GLY A C 1
ATOM 528 O O . GLY A 1 71 ? -13.920 1.596 6.234 1.00 97.44 71 GLY A O 1
ATOM 529 N N . ALA A 1 72 ? -15.733 0.657 7.156 1.00 95.69 72 ALA A N 1
ATOM 530 C CA . ALA A 1 72 ? -16.678 1.555 6.489 1.00 95.69 72 ALA A CA 1
ATOM 531 C C . ALA A 1 72 ? -16.411 3.041 6.806 1.00 95.69 72 ALA A C 1
ATOM 533 O O . ALA A 1 72 ? -16.444 3.878 5.905 1.00 95.69 72 ALA A O 1
ATOM 534 N N . GLN A 1 73 ? -16.096 3.361 8.066 1.00 95.81 73 GLN A N 1
ATOM 535 C CA . GLN A 1 73 ? -15.715 4.719 8.475 1.00 95.81 73 GLN A CA 1
ATOM 536 C C . GLN A 1 73 ? -14.435 5.193 7.780 1.00 95.81 73 GLN A C 1
ATOM 538 O O . GLN A 1 73 ? -14.374 6.328 7.308 1.00 95.81 73 GLN A O 1
ATOM 543 N N . LEU A 1 74 ? -13.418 4.330 7.699 1.00 97.06 74 LEU A N 1
ATOM 544 C CA . LEU A 1 74 ? -12.177 4.650 7.004 1.00 97.06 74 LEU A CA 1
ATOM 545 C C . LEU A 1 74 ? -12.438 4.863 5.512 1.00 97.06 74 LEU A C 1
ATOM 547 O O . LEU A 1 74 ? -11.999 5.868 4.970 1.00 97.06 74 LEU A O 1
ATOM 551 N N . ALA A 1 75 ? -13.200 3.983 4.862 1.00 95.94 75 ALA A N 1
ATOM 552 C CA . ALA A 1 75 ? -13.548 4.110 3.449 1.00 95.94 75 ALA A CA 1
ATOM 553 C C . ALA A 1 75 ? -14.189 5.473 3.133 1.00 95.94 75 ALA A C 1
ATOM 555 O O . ALA A 1 75 ? -13.768 6.154 2.196 1.00 95.94 75 ALA A O 1
ATOM 556 N N . GLU A 1 76 ? -15.166 5.898 3.942 1.00 94.50 76 GLU A N 1
ATOM 557 C CA . GLU A 1 76 ? -15.812 7.209 3.812 1.00 94.50 76 GLU A CA 1
ATOM 558 C C . GLU A 1 76 ? -14.816 8.356 4.041 1.00 94.50 76 GLU A C 1
ATOM 560 O O . GLU A 1 76 ? -14.788 9.319 3.273 1.00 94.50 76 GLU A O 1
ATOM 565 N N . GLN A 1 77 ? -13.962 8.256 5.061 1.00 95.44 77 GLN A N 1
ATOM 566 C CA . GLN A 1 77 ? -12.945 9.268 5.344 1.00 95.44 77 GLN A CA 1
ATOM 567 C C . GLN A 1 77 ? -11.963 9.431 4.178 1.00 95.44 77 GLN A C 1
ATOM 569 O O . GLN A 1 77 ? -11.693 10.556 3.756 1.00 95.44 77 GLN A O 1
ATOM 574 N N . LEU A 1 78 ? -11.435 8.326 3.646 1.00 95.62 78 LEU A N 1
ATOM 575 C CA . LEU A 1 78 ? -10.436 8.344 2.577 1.00 95.62 78 LEU A CA 1
ATOM 576 C C . LEU A 1 78 ? -11.005 8.931 1.281 1.00 95.62 78 LEU A C 1
ATOM 578 O O . LEU A 1 78 ? -10.339 9.738 0.643 1.00 95.62 78 LEU A O 1
ATOM 582 N N . GLN A 1 79 ? -12.258 8.620 0.935 1.00 89.19 79 GLN A N 1
ATOM 583 C CA . GLN A 1 79 ? -12.935 9.211 -0.230 1.00 89.19 79 GLN A CA 1
ATOM 584 C C . GLN A 1 79 ? -13.088 10.736 -0.138 1.00 89.19 79 GLN A C 1
ATOM 586 O O . GLN A 1 79 ? -13.141 11.411 -1.163 1.00 89.19 79 GLN A O 1
ATOM 591 N N . ASN A 1 80 ? -13.156 11.274 1.081 1.00 90.12 80 ASN A N 1
ATOM 592 C CA . ASN A 1 80 ? -13.270 12.708 1.345 1.00 90.12 80 ASN A CA 1
ATOM 593 C C . ASN A 1 80 ? -11.920 13.372 1.672 1.00 90.12 80 ASN A C 1
ATOM 595 O O . ASN A 1 80 ? -11.891 14.548 2.037 1.00 90.12 80 ASN A O 1
ATOM 599 N N . THR A 1 81 ? -10.810 12.635 1.573 1.00 92.12 81 THR A N 1
ATOM 600 C CA . THR A 1 81 ? -9.465 13.142 1.859 1.00 92.12 81 THR A CA 1
ATOM 601 C C . THR A 1 81 ? -8.729 13.439 0.557 1.00 92.12 81 THR A C 1
ATOM 603 O O . THR A 1 81 ? -8.583 12.570 -0.303 1.00 92.12 81 THR A O 1
ATOM 606 N N . ASP A 1 82 ? -8.223 14.665 0.428 1.00 93.25 82 ASP A N 1
ATOM 607 C CA . ASP A 1 82 ? -7.509 15.104 -0.770 1.00 93.25 82 ASP A CA 1
ATOM 608 C C . ASP A 1 82 ? -6.317 14.193 -1.107 1.00 93.25 82 ASP A C 1
ATOM 610 O O . ASP A 1 82 ? -5.536 13.790 -0.246 1.00 93.25 82 ASP A O 1
ATOM 614 N N . GLY A 1 83 ? -6.175 13.895 -2.401 1.00 93.81 83 GLY A N 1
ATOM 615 C CA . GLY A 1 83 ? -5.084 13.107 -2.978 1.00 93.81 83 GLY A CA 1
ATOM 616 C C . GLY A 1 83 ? -5.302 11.590 -2.984 1.00 93.81 83 GLY A C 1
ATOM 617 O O . GLY A 1 83 ? -4.595 10.900 -3.722 1.00 93.81 83 GLY A O 1
ATOM 618 N N . TRP A 1 84 ? -6.300 11.068 -2.260 1.00 97.19 84 TRP A N 1
ATOM 619 C CA . TRP A 1 84 ? -6.751 9.688 -2.454 1.00 97.19 84 TRP A CA 1
ATOM 620 C C . TRP A 1 84 ? -7.480 9.563 -3.791 1.00 97.19 84 TRP A C 1
ATOM 622 O O . TRP A 1 84 ? -8.280 10.416 -4.175 1.00 97.19 84 TRP A O 1
ATOM 632 N N . LYS A 1 85 ? -7.186 8.492 -4.524 1.00 97.38 85 LYS A N 1
ATOM 633 C CA . LYS A 1 85 ? -7.738 8.205 -5.849 1.00 97.38 85 LYS A CA 1
ATOM 634 C C . LYS A 1 85 ? -8.474 6.876 -5.812 1.00 97.38 85 LYS A C 1
ATOM 636 O O . LYS A 1 85 ? -8.038 5.942 -5.146 1.00 97.38 85 LYS A O 1
ATOM 641 N N . THR A 1 86 ? -9.583 6.768 -6.531 1.00 97.38 86 THR A N 1
ATOM 642 C CA . THR A 1 86 ? -10.269 5.482 -6.713 1.00 97.38 86 THR A CA 1
ATOM 643 C C . THR A 1 86 ? -9.390 4.542 -7.535 1.00 97.38 86 THR A C 1
ATOM 645 O O . THR A 1 86 ? -8.733 4.983 -8.476 1.00 97.38 86 THR A O 1
ATOM 648 N N . LEU A 1 87 ? -9.379 3.257 -7.179 1.00 97.56 87 LEU A N 1
ATOM 649 C CA . LEU A 1 87 ? -8.750 2.218 -7.998 1.00 97.56 87 LEU A CA 1
ATOM 650 C C . LEU A 1 87 ? -9.431 2.117 -9.383 1.00 97.56 87 LEU A C 1
ATOM 652 O O . LEU A 1 87 ? -10.608 2.466 -9.511 1.00 97.56 87 LEU A O 1
ATOM 656 N N . PRO A 1 88 ? -8.729 1.652 -10.435 1.00 97.81 88 PRO A N 1
ATOM 657 C CA . PRO A 1 88 ? -7.400 1.022 -10.435 1.00 97.81 88 PRO A CA 1
ATOM 658 C C . PRO A 1 88 ? -6.233 2.014 -10.301 1.00 97.81 88 PRO A C 1
ATOM 660 O O . PRO A 1 88 ? -6.409 3.222 -10.451 1.00 97.81 88 PRO A O 1
ATOM 663 N N . LEU A 1 89 ? -5.026 1.495 -10.043 1.00 97.94 89 LEU A N 1
ATOM 664 C CA . LEU A 1 89 ? -3.806 2.304 -10.081 1.00 97.94 89 LEU A CA 1
ATOM 665 C C . LEU A 1 89 ? -3.579 2.875 -11.489 1.00 97.94 89 LEU A C 1
ATOM 667 O O . LEU A 1 89 ? -3.920 2.261 -12.503 1.00 97.94 89 LEU A O 1
ATOM 671 N N . GLU A 1 90 ? -2.944 4.043 -11.554 1.00 96.38 90 GLU A N 1
ATOM 672 C CA . GLU A 1 90 ? -2.438 4.586 -12.816 1.00 96.38 90 GLU A CA 1
ATOM 673 C C . GLU A 1 90 ? -1.444 3.616 -13.471 1.00 96.38 90 GLU A C 1
ATOM 675 O O . GLU A 1 90 ? -0.645 2.980 -12.787 1.00 96.38 90 GLU A O 1
ATOM 680 N N . GLU A 1 91 ? -1.466 3.539 -14.806 1.00 94.69 91 GLU A N 1
ATOM 681 C CA . GLU A 1 91 ? -0.767 2.507 -15.591 1.00 94.69 91 GLU A CA 1
ATOM 682 C C . GLU A 1 91 ? 0.709 2.322 -15.199 1.00 94.69 91 GLU A C 1
ATOM 684 O O . GLU A 1 91 ? 1.179 1.196 -15.058 1.00 94.69 91 GLU A O 1
ATOM 689 N N . GLU A 1 92 ? 1.460 3.411 -15.012 1.00 94.25 92 GLU A N 1
ATOM 690 C CA . GLU A 1 92 ? 2.880 3.311 -14.654 1.00 94.25 92 GLU A CA 1
ATOM 691 C C . GLU A 1 92 ? 3.090 2.739 -13.253 1.00 94.25 92 GLU A C 1
ATOM 693 O O . GLU A 1 92 ? 3.980 1.917 -13.053 1.00 94.25 92 GLU A O 1
ATOM 698 N N . LEU A 1 93 ? 2.259 3.139 -12.292 1.00 96.19 93 LEU A N 1
ATOM 699 C CA . LEU A 1 93 ? 2.330 2.628 -10.929 1.00 96.19 93 LEU A CA 1
ATOM 700 C C . LEU A 1 93 ? 1.881 1.162 -10.875 1.00 96.19 93 LEU A C 1
ATOM 702 O O . LEU A 1 93 ? 2.539 0.344 -10.240 1.00 96.19 93 LEU A O 1
ATOM 706 N N . GLU A 1 94 ? 0.825 0.815 -11.608 1.00 97.25 94 GLU A N 1
ATOM 707 C CA 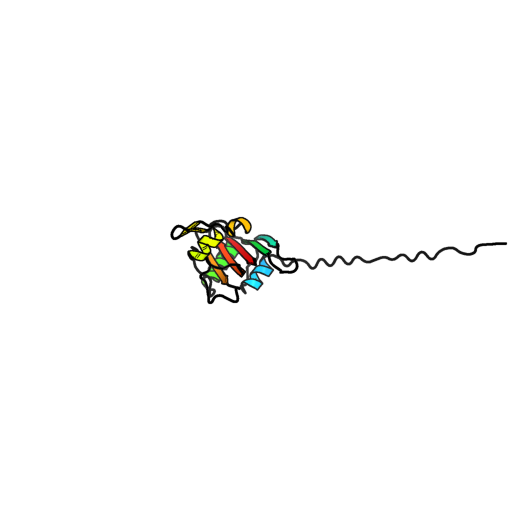. GLU A 1 94 ? 0.341 -0.557 -11.778 1.00 97.25 94 GLU A CA 1
ATOM 708 C C . GLU A 1 94 ? 1.447 -1.488 -12.302 1.00 97.25 94 GLU A C 1
ATOM 710 O O . GLU A 1 94 ? 1.692 -2.554 -11.736 1.00 97.25 94 GLU A O 1
ATOM 715 N N . LEU A 1 95 ? 2.159 -1.064 -13.353 1.00 96.12 95 LEU A N 1
ATOM 716 C CA . LEU A 1 95 ? 3.259 -1.824 -13.952 1.00 96.12 95 LEU A CA 1
ATOM 717 C C . LEU A 1 95 ? 4.464 -1.974 -13.013 1.00 96.12 95 LEU A C 1
ATOM 719 O O . LEU A 1 95 ? 5.186 -2.967 -13.108 1.00 96.12 95 LEU A O 1
ATOM 723 N N . LEU A 1 96 ? 4.708 -1.022 -12.109 1.00 95.19 96 LEU A N 1
ATOM 724 C CA . LEU A 1 96 ? 5.756 -1.162 -11.090 1.00 95.19 96 LEU A CA 1
ATOM 725 C C . LEU A 1 96 ? 5.352 -2.121 -9.982 1.00 95.19 96 LEU A C 1
ATOM 727 O O . LEU A 1 96 ? 6.149 -2.972 -9.583 1.00 95.19 96 LEU A O 1
ATOM 731 N N . MET A 1 97 ? 4.121 -1.981 -9.496 1.00 97.25 97 MET A N 1
ATOM 732 C CA . MET A 1 97 ? 3.622 -2.767 -8.379 1.00 97.25 97 MET A CA 1
ATOM 733 C C . MET A 1 97 ? 3.425 -4.228 -8.778 1.00 97.25 97 MET A C 1
ATOM 735 O O . MET A 1 97 ? 3.950 -5.107 -8.101 1.00 97.25 97 MET A O 1
ATOM 739 N N . TYR A 1 98 ? 2.755 -4.491 -9.900 1.00 97.00 98 TYR A N 1
ATOM 740 C CA . TYR A 1 98 ? 2.328 -5.839 -10.293 1.00 97.00 98 TYR A CA 1
ATOM 741 C C . TYR A 1 98 ? 3.028 -6.384 -11.544 1.00 97.00 98 TYR A C 1
ATOM 743 O O . TYR A 1 98 ? 2.735 -7.498 -11.975 1.00 97.00 98 TYR A O 1
ATOM 751 N N . GLY A 1 99 ? 3.946 -5.620 -12.142 1.00 95.00 99 GLY A N 1
ATOM 752 C CA . GLY A 1 99 ? 4.590 -5.996 -13.399 1.00 95.00 99 GLY A CA 1
ATOM 753 C C . GLY A 1 99 ? 3.646 -5.933 -14.604 1.00 95.00 99 GLY A C 1
ATOM 754 O O . GLY A 1 99 ? 2.500 -5.492 -14.523 1.00 95.00 99 GLY A O 1
ATOM 755 N N . GLY A 1 100 ? 4.142 -6.367 -15.762 1.00 94.38 100 GLY A N 1
ATOM 756 C CA . GLY A 1 100 ? 3.359 -6.442 -16.995 1.00 94.38 100 GLY A CA 1
ATOM 757 C C . GLY A 1 100 ? 4.159 -6.054 -18.230 1.00 94.38 100 GLY A C 1
ATOM 758 O O . GLY A 1 100 ? 5.383 -6.174 -18.271 1.00 94.38 100 GLY A O 1
ATOM 759 N N . SER A 1 101 ? 3.475 -5.612 -19.283 1.00 92.50 101 SER A N 1
ATOM 760 C CA . SER A 1 101 ? 4.120 -5.197 -20.531 1.00 92.50 101 SER A CA 1
ATOM 761 C C . SER A 1 101 ? 3.440 -3.977 -21.142 1.00 92.50 101 SER A C 1
ATOM 763 O O . SER A 1 101 ? 2.216 -3.921 -21.210 1.00 92.50 101 SER A O 1
ATOM 765 N N . ARG A 1 102 ? 4.240 -3.027 -21.639 1.00 90.31 102 ARG A N 1
ATOM 766 C CA . ARG A 1 102 ? 3.779 -1.820 -22.342 1.00 90.31 102 ARG A CA 1
ATOM 767 C C . ARG A 1 102 ? 4.714 -1.505 -23.502 1.00 90.31 102 ARG A C 1
ATOM 769 O O . ARG A 1 102 ? 5.929 -1.475 -23.333 1.00 90.31 102 ARG A O 1
ATOM 776 N N . GLY A 1 103 ? 4.155 -1.278 -24.691 1.00 87.19 103 GLY A N 1
ATOM 777 C CA . GLY A 1 103 ? 4.928 -0.844 -25.864 1.00 87.19 103 GLY A CA 1
ATOM 778 C C . GLY A 1 103 ? 6.057 -1.797 -26.288 1.00 87.19 103 GLY A C 1
ATOM 779 O O . GLY A 1 103 ? 7.067 -1.339 -26.809 1.00 87.19 103 GLY A O 1
ATOM 780 N N . GLY A 1 104 ? 5.915 -3.104 -26.038 1.00 88.19 104 GLY A N 1
ATOM 781 C CA . GLY A 1 104 ? 6.945 -4.112 -26.332 1.00 88.19 104 GLY A CA 1
ATOM 782 C C . GLY A 1 104 ? 8.019 -4.280 -25.249 1.00 88.19 104 GLY A C 1
ATOM 783 O O . GLY A 1 104 ? 8.856 -5.170 -25.372 1.00 88.19 104 GLY A O 1
ATOM 784 N N . SER A 1 105 ? 7.973 -3.482 -24.180 1.00 88.19 105 SER A N 1
ATOM 785 C CA . SER A 1 105 ? 8.827 -3.627 -22.999 1.00 88.19 105 SER A CA 1
ATOM 786 C C . SER A 1 105 ? 8.095 -4.386 -21.898 1.00 88.19 105 SER A C 1
ATOM 788 O O . SER A 1 105 ? 6.910 -4.148 -21.666 1.00 88.19 105 SER A O 1
ATOM 790 N N . SER A 1 106 ? 8.808 -5.269 -21.198 1.00 91.12 106 SER A N 1
ATOM 791 C CA . SER A 1 106 ? 8.312 -5.947 -19.997 1.00 91.12 106 SER A CA 1
ATOM 792 C C . SER A 1 106 ? 8.817 -5.229 -18.749 1.00 91.12 106 SER A C 1
ATOM 794 O O . SER A 1 106 ? 10.000 -4.905 -18.660 1.00 91.12 106 SER A O 1
ATOM 796 N N . TYR A 1 107 ? 7.933 -5.034 -17.776 1.00 89.88 107 TYR A N 1
ATOM 797 C CA . TYR A 1 107 ? 8.223 -4.441 -16.474 1.00 89.88 107 TYR A CA 1
ATOM 798 C C . TYR A 1 107 ? 8.051 -5.518 -15.408 1.00 89.88 107 TYR A C 1
ATOM 800 O O . TYR A 1 107 ? 7.054 -6.237 -15.413 1.00 89.88 107 TYR A O 1
ATOM 808 N N . GLY A 1 108 ? 9.049 -5.675 -14.540 1.00 89.44 108 GLY A N 1
ATOM 809 C CA . GLY A 1 108 ? 9.118 -6.810 -13.619 1.00 89.44 108 GLY A CA 1
ATOM 810 C C . GLY A 1 108 ? 9.719 -6.463 -12.266 1.00 89.44 108 GLY A C 1
ATOM 811 O O . GLY A 1 108 ? 10.530 -7.229 -11.756 1.00 89.44 108 GLY A O 1
ATOM 812 N N . TYR A 1 109 ? 9.367 -5.296 -11.721 1.00 90.19 109 TYR A N 1
ATOM 813 C CA . TYR A 1 109 ? 9.781 -4.907 -10.370 1.00 90.19 109 TYR A CA 1
ATOM 814 C C . TYR A 1 109 ? 9.011 -5.677 -9.294 1.00 90.19 109 TYR A C 1
ATOM 816 O O . TYR A 1 109 ? 9.620 -6.094 -8.311 1.00 90.19 109 TYR A O 1
ATOM 824 N N . TYR A 1 110 ? 7.708 -5.904 -9.513 1.00 94.44 110 TYR A N 1
ATOM 825 C CA . TYR A 1 110 ? 6.832 -6.684 -8.633 1.00 94.44 110 TYR A CA 1
ATOM 826 C C . TYR A 1 110 ? 6.918 -6.238 -7.161 1.00 94.44 110 TYR A C 1
ATOM 828 O O . TYR A 1 110 ? 7.034 -7.060 -6.252 1.00 94.44 110 TYR A O 1
ATOM 836 N N . PHE A 1 111 ? 6.898 -4.921 -6.908 1.00 95.62 111 PHE A N 1
ATOM 837 C CA . PHE A 1 111 ? 6.968 -4.393 -5.538 1.00 95.62 111 PHE A CA 1
ATOM 838 C C . PHE A 1 111 ? 5.795 -4.865 -4.668 1.00 95.62 111 PHE A C 1
ATOM 840 O O . PHE A 1 111 ? 5.967 -5.059 -3.467 1.00 95.62 111 PHE A O 1
ATOM 847 N N . ALA A 1 112 ? 4.627 -5.112 -5.268 1.00 96.81 112 ALA A N 1
ATOM 848 C CA . ALA A 1 112 ? 3.464 -5.635 -4.562 1.00 96.81 112 ALA A CA 1
ATOM 849 C C . ALA A 1 112 ? 3.723 -7.034 -3.988 1.00 96.81 112 ALA A C 1
ATOM 851 O O . ALA A 1 112 ? 3.390 -7.282 -2.832 1.00 96.81 112 ALA A O 1
ATOM 852 N N . ASP A 1 113 ? 4.389 -7.914 -4.744 1.00 95.00 113 ASP A N 1
ATOM 853 C CA . ASP A 1 113 ? 4.704 -9.277 -4.300 1.00 95.00 113 ASP A CA 1
ATOM 854 C C . ASP A 1 113 ? 5.610 -9.262 -3.064 1.00 95.00 113 ASP A C 1
ATOM 856 O O . ASP A 1 113 ? 5.393 -10.020 -2.118 1.00 95.00 113 ASP A O 1
ATOM 860 N N . LYS A 1 114 ? 6.607 -8.369 -3.044 1.00 90.38 114 LYS A N 1
ATOM 861 C CA . LYS A 1 114 ? 7.508 -8.205 -1.895 1.00 90.38 114 LYS A CA 1
ATOM 862 C C . LYS A 1 114 ? 6.801 -7.615 -0.678 1.00 90.38 114 LYS A C 1
ATOM 864 O O . LYS A 1 114 ? 7.040 -8.064 0.440 1.00 90.38 114 LYS A O 1
ATOM 869 N N . ALA A 1 115 ? 5.928 -6.634 -0.902 1.00 94.25 115 ALA A N 1
ATOM 870 C CA . ALA A 1 115 ? 5.164 -5.971 0.148 1.00 94.25 115 ALA A CA 1
ATOM 871 C C . ALA A 1 115 ? 3.932 -6.777 0.612 1.00 94.25 115 ALA A C 1
ATOM 873 O O . ALA A 1 115 ? 3.261 -6.369 1.559 1.00 94.25 115 ALA A O 1
ATOM 874 N N . GLY A 1 116 ? 3.623 -7.909 -0.032 1.00 96.00 116 GLY A N 1
ATOM 875 C CA . GLY A 1 116 ? 2.456 -8.736 0.283 1.00 96.00 116 GLY A CA 1
ATOM 876 C C . GLY A 1 116 ? 1.119 -8.085 -0.086 1.00 96.00 116 GLY A C 1
ATOM 877 O O . GLY A 1 116 ? 0.104 -8.375 0.543 1.00 96.00 116 GLY A O 1
ATOM 878 N N . ILE A 1 117 ? 1.116 -7.195 -1.080 1.00 97.75 117 ILE A N 1
ATOM 879 C CA . ILE A 1 117 ? -0.064 -6.446 -1.514 1.00 97.75 117 ILE A CA 1
ATOM 880 C C . ILE A 1 117 ? -0.730 -7.214 -2.666 1.00 97.75 117 ILE A C 1
ATOM 882 O O . ILE A 1 117 ? -0.130 -7.344 -3.735 1.00 97.75 117 ILE A O 1
ATOM 886 N N . PRO A 1 118 ? -1.946 -7.756 -2.487 1.00 97.75 118 PRO A N 1
ATOM 887 C CA . PRO A 1 118 ? -2.659 -8.421 -3.566 1.00 97.75 118 PRO A CA 1
ATOM 888 C C . PRO A 1 118 ? -3.187 -7.397 -4.572 1.00 97.75 118 PRO A C 1
ATOM 890 O O . PRO A 1 118 ? -3.260 -6.202 -4.300 1.00 97.75 118 PRO A O 1
ATOM 893 N N . LYS A 1 119 ? -3.630 -7.880 -5.733 1.00 97.38 119 LYS A N 1
ATOM 894 C CA . LYS A 1 119 ? -4.370 -7.049 -6.680 1.00 97.38 119 LYS A CA 1
ATOM 895 C C . LYS A 1 119 ? -5.726 -6.667 -6.077 1.00 97.38 119 LYS A C 1
ATOM 897 O O . LYS A 1 119 ? -6.586 -7.531 -5.938 1.00 97.38 119 LYS A O 1
ATOM 902 N N . VAL A 1 120 ? -5.902 -5.393 -5.741 1.00 97.88 120 VAL A N 1
ATOM 903 C CA . VAL A 1 120 ? -7.161 -4.862 -5.198 1.00 97.88 120 VAL A CA 1
ATOM 904 C C . VAL A 1 120 ? -8.010 -4.296 -6.334 1.00 97.88 120 VAL A C 1
ATOM 906 O 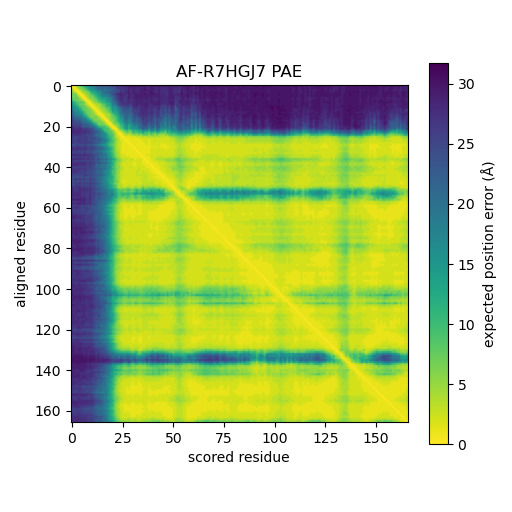O . VAL A 1 120 ? -7.533 -3.467 -7.112 1.00 97.88 120 VAL A O 1
ATOM 909 N N . GLU A 1 121 ? -9.263 -4.739 -6.431 1.00 95.94 121 GLU A N 1
ATOM 910 C CA . GLU A 1 121 ? -10.208 -4.274 -7.456 1.00 95.94 121 GLU A CA 1
ATOM 911 C C . GLU A 1 121 ? -11.051 -3.091 -6.966 1.00 95.94 121 GLU A C 1
ATOM 913 O O . GLU A 1 121 ? -11.222 -2.114 -7.697 1.00 95.94 121 GLU A O 1
ATOM 918 N N . ASN A 1 122 ? -11.539 -3.155 -5.722 1.00 97.38 122 ASN A N 1
ATOM 919 C CA . ASN A 1 122 ? -12.437 -2.160 -5.147 1.00 97.38 122 ASN A CA 1
ATOM 920 C C . ASN A 1 122 ? -11.772 -1.420 -3.986 1.00 97.38 122 ASN A C 1
ATOM 922 O O . ASN A 1 122 ? -11.282 -2.023 -3.031 1.00 97.38 122 ASN A O 1
ATOM 926 N N . GLY A 1 123 ? -11.774 -0.089 -4.068 1.00 97.38 123 GLY A N 1
ATOM 927 C CA . GLY A 1 123 ? -11.239 0.765 -3.019 1.00 97.38 123 GLY A CA 1
ATOM 928 C C . GLY A 1 123 ? -10.542 2.009 -3.550 1.00 97.38 123 GLY A C 1
ATOM 929 O O . GLY A 1 123 ? -10.905 2.567 -4.592 1.00 97.38 123 GLY A O 1
ATOM 930 N N . CYS A 1 124 ? -9.544 2.472 -2.807 1.00 98.12 124 CYS A N 1
ATOM 931 C CA . CYS A 1 124 ? -8.811 3.690 -3.132 1.00 98.12 124 CYS A CA 1
ATOM 932 C C . CYS A 1 124 ? -7.334 3.567 -2.773 1.00 98.12 124 CYS A C 1
ATOM 934 O O . CYS A 1 124 ? -6.933 2.703 -1.997 1.00 98.12 124 CYS A O 1
ATOM 936 N N . TYR A 1 125 ? -6.516 4.433 -3.355 1.00 98.56 125 TYR A N 1
ATOM 937 C CA . TYR A 1 125 ? -5.083 4.454 -3.128 1.00 98.56 125 TYR A CA 1
ATOM 938 C C . TYR A 1 125 ? -4.562 5.876 -2.950 1.00 98.56 125 TYR A C 1
ATOM 940 O O . TYR A 1 125 ? -5.146 6.841 -3.447 1.00 98.56 125 TYR A O 1
ATOM 948 N N . TYR A 1 126 ? -3.433 5.992 -2.262 1.00 97.94 126 TYR A N 1
ATOM 949 C CA . TYR A 1 126 ? -2.702 7.236 -2.071 1.00 97.94 126 TYR A CA 1
ATOM 950 C C . TYR A 1 126 ? -1.241 7.015 -2.427 1.00 97.94 126 TYR A C 1
ATOM 952 O O . TYR A 1 126 ? -0.593 6.126 -1.874 1.00 97.94 126 TYR A O 1
ATOM 960 N N . PHE A 1 127 ? -0.724 7.810 -3.358 1.00 97.31 127 PHE A N 1
ATOM 961 C CA . PHE A 1 127 ? 0.640 7.680 -3.857 1.00 97.31 127 PHE A CA 1
ATOM 962 C C . PHE A 1 127 ? 1.446 8.936 -3.538 1.00 97.31 127 PHE A C 1
ATOM 964 O O . PHE A 1 127 ? 1.044 10.043 -3.899 1.00 97.31 127 PHE A O 1
ATOM 971 N N . ILE A 1 128 ? 2.597 8.750 -2.892 1.00 94.94 128 ILE A N 1
ATOM 972 C CA . ILE A 1 128 ? 3.542 9.816 -2.560 1.00 94.94 128 ILE A CA 1
ATOM 973 C C . ILE A 1 128 ? 4.843 9.536 -3.297 1.00 94.94 128 ILE A C 1
ATOM 975 O O . ILE A 1 128 ? 5.583 8.620 -2.941 1.00 94.94 128 ILE A O 1
ATOM 979 N N . ASP A 1 129 ? 5.149 10.359 -4.293 1.00 93.19 129 ASP A N 1
ATOM 980 C CA . ASP A 1 129 ? 6.465 10.364 -4.921 1.00 93.19 129 ASP A CA 1
ATOM 981 C C . ASP A 1 129 ? 7.435 11.173 -4.049 1.00 93.19 129 ASP A C 1
ATOM 983 O O . ASP A 1 129 ? 7.306 12.392 -3.929 1.00 93.19 129 ASP A O 1
ATOM 987 N N . ARG A 1 130 ? 8.379 10.488 -3.396 1.00 91.88 130 ARG A N 1
ATOM 988 C CA . ARG A 1 130 ? 9.374 11.097 -2.498 1.00 91.88 130 ARG A CA 1
ATOM 989 C C . ARG A 1 130 ? 10.694 11.392 -3.221 1.00 91.88 130 ARG A C 1
ATOM 991 O O . ARG A 1 130 ? 11.639 11.889 -2.607 1.00 91.88 130 ARG A O 1
ATOM 998 N N . GLN A 1 131 ? 10.777 11.109 -4.523 1.00 87.94 131 GLN A N 1
ATOM 999 C CA . GLN A 1 131 ? 11.959 11.374 -5.333 1.00 87.94 131 GLN A CA 1
ATOM 1000 C C . GLN A 1 131 ? 12.171 12.888 -5.511 1.00 87.94 131 GLN A C 1
ATOM 1002 O O . GLN A 1 131 ? 11.252 13.615 -5.875 1.00 87.94 131 GLN A O 1
ATOM 1007 N N . GLN A 1 132 ? 13.401 13.375 -5.312 1.00 76.00 132 GLN A N 1
ATOM 1008 C CA . GLN A 1 132 ? 13.712 14.811 -5.442 1.00 76.00 132 GLN A CA 1
ATOM 1009 C C . GLN A 1 132 ? 13.993 15.270 -6.886 1.00 76.00 132 GLN A C 1
ATOM 1011 O O . GLN A 1 132 ? 13.828 16.448 -7.186 1.00 76.00 132 GLN A O 1
ATOM 1016 N N . ASP A 1 133 ? 14.408 14.366 -7.784 1.00 68.38 133 ASP A N 1
ATOM 1017 C CA . ASP A 1 133 ? 14.720 14.670 -9.194 1.00 68.38 133 ASP A CA 1
ATOM 1018 C C . ASP A 1 133 ? 13.694 14.008 -10.128 1.00 68.38 133 ASP A C 1
ATOM 1020 O O . ASP A 1 133 ? 13.942 12.966 -10.740 1.00 68.38 133 ASP A O 1
ATOM 1024 N N . THR A 1 134 ? 12.490 14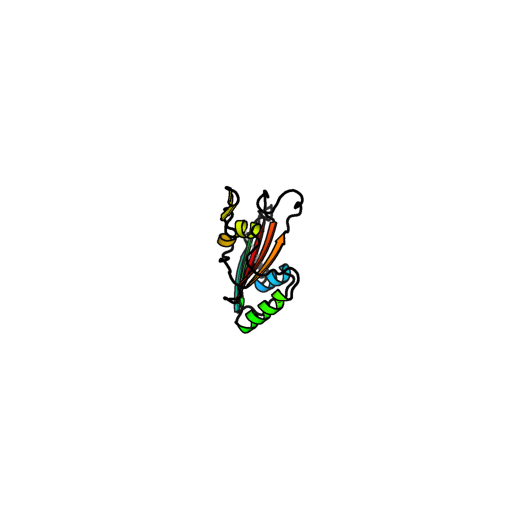.581 -10.176 1.00 66.19 134 THR A N 1
ATOM 1025 C CA . THR A 1 134 ? 11.373 14.088 -11.002 1.00 66.19 134 THR A CA 1
ATOM 1026 C C . THR A 1 134 ? 11.374 14.665 -12.422 1.00 66.19 134 THR A C 1
ATOM 1028 O O . THR A 1 134 ? 10.615 14.200 -13.271 1.00 66.19 134 THR A O 1
ATOM 1031 N N . GLU A 1 135 ? 12.243 15.637 -12.727 1.00 59.03 135 GLU A N 1
ATOM 1032 C CA . GLU A 1 135 ? 12.152 16.462 -13.943 1.00 59.03 135 GLU A CA 1
ATOM 1033 C C . GLU A 1 135 ? 12.574 15.753 -15.243 1.00 59.03 135 GLU A C 1
ATOM 1035 O O . GLU A 1 135 ? 12.424 16.315 -16.330 1.00 59.03 135 GLU A O 1
ATOM 1040 N N . ARG A 1 136 ? 13.115 14.528 -15.180 1.00 55.47 136 ARG A N 1
ATOM 1041 C CA . ARG A 1 136 ? 13.779 13.903 -16.342 1.00 55.47 136 ARG A CA 1
ATOM 1042 C C . ARG A 1 136 ? 13.160 12.612 -16.873 1.00 55.47 136 ARG A C 1
ATOM 1044 O O . ARG A 1 136 ? 13.527 12.210 -17.976 1.00 55.47 136 ARG A O 1
ATOM 1051 N N . ALA A 1 137 ? 12.245 11.964 -16.151 1.00 64.31 137 ALA A N 1
ATOM 1052 C CA . ALA A 1 137 ? 11.729 10.651 -16.540 1.00 64.31 137 ALA A CA 1
ATOM 1053 C C . ALA A 1 137 ? 10.392 10.302 -15.860 1.00 64.31 137 ALA A C 1
ATOM 1055 O O . ALA A 1 137 ? 10.243 10.486 -14.651 1.00 64.31 137 ALA A O 1
ATOM 1056 N N . GLY A 1 138 ? 9.455 9.727 -16.632 1.00 78.38 138 GLY A N 1
ATOM 1057 C CA . GLY A 1 138 ? 8.268 9.049 -16.090 1.00 78.38 138 GLY A CA 1
ATOM 1058 C C . GLY A 1 138 ? 8.654 7.936 -15.111 1.00 78.38 138 GLY A C 1
ATOM 1059 O O . GLY A 1 138 ? 9.810 7.497 -15.094 1.00 78.38 138 GLY A O 1
ATOM 1060 N N . LEU A 1 139 ? 7.705 7.484 -14.291 1.00 86.50 139 LEU A N 1
ATOM 1061 C CA . LEU A 1 139 ? 7.967 6.623 -13.135 1.00 86.50 139 LEU A CA 1
ATOM 1062 C C . LEU A 1 139 ? 8.707 5.339 -13.552 1.00 86.50 139 LEU A C 1
ATOM 1064 O O . LEU A 1 139 ? 9.667 4.942 -12.902 1.00 86.50 139 LEU A O 1
ATOM 1068 N N . LEU A 1 140 ? 8.361 4.778 -14.715 1.00 86.75 140 LEU A N 1
ATOM 1069 C CA . LEU A 1 140 ? 8.966 3.562 -15.277 1.00 86.75 140 LEU A CA 1
ATOM 1070 C C . LEU A 1 140 ? 10.423 3.685 -15.757 1.00 86.75 140 LEU A C 1
ATOM 1072 O O . LEU A 1 140 ? 11.045 2.667 -16.060 1.00 86.75 140 LEU A O 1
ATOM 1076 N N . TYR A 1 141 ? 10.958 4.897 -15.910 1.00 82.12 141 TYR A N 1
ATOM 1077 C CA . TYR A 1 141 ? 12.270 5.128 -16.535 1.00 82.12 141 TYR A CA 1
ATOM 1078 C C . TYR A 1 141 ? 13.339 5.586 -15.536 1.00 82.12 141 TYR A C 1
ATOM 1080 O O . TYR A 1 141 ? 14.423 6.028 -15.932 1.00 82.12 141 TYR A O 1
ATOM 1088 N N . ARG A 1 142 ? 13.042 5.502 -14.238 1.00 86.25 142 ARG A N 1
ATOM 1089 C CA . ARG A 1 142 ? 13.951 5.914 -13.168 1.00 86.25 142 ARG A CA 1
ATOM 1090 C C . ARG A 1 142 ? 14.989 4.832 -12.875 1.00 86.25 142 ARG A C 1
ATOM 1092 O O . ARG A 1 142 ? 14.775 3.646 -13.113 1.00 86.25 142 ARG A O 1
ATOM 1099 N N . ARG A 1 143 ? 16.149 5.263 -12.372 1.00 85.69 143 ARG A N 1
ATOM 1100 C CA . ARG A 1 143 ? 17.237 4.358 -11.951 1.00 85.69 143 ARG A CA 1
ATOM 1101 C C . ARG A 1 143 ? 17.044 3.819 -10.536 1.00 85.69 143 ARG A C 1
ATOM 1103 O O . ARG A 1 143 ? 17.577 2.761 -10.235 1.00 85.69 143 ARG A O 1
ATOM 1110 N N . SER A 1 144 ? 16.309 4.562 -9.722 1.00 89.06 144 SER A N 1
ATOM 1111 C CA . SER A 1 144 ? 15.953 4.263 -8.343 1.00 89.06 144 SER A CA 1
ATOM 1112 C C . SER A 1 144 ? 14.533 4.740 -8.069 1.00 89.06 144 SER A C 1
ATOM 1114 O O . SER A 1 144 ? 13.987 5.569 -8.810 1.00 89.06 144 SER A O 1
ATOM 1116 N N . TYR A 1 145 ? 13.951 4.209 -7.005 1.00 91.62 145 TYR A N 1
ATOM 1117 C CA . TYR A 1 145 ? 12.607 4.504 -6.558 1.00 91.62 145 TYR A CA 1
ATOM 1118 C C . TYR A 1 145 ? 12.648 4.965 -5.113 1.00 91.62 145 TYR A C 1
ATOM 1120 O O . TYR A 1 145 ? 13.175 4.269 -4.253 1.00 91.62 145 TYR A O 1
ATOM 1128 N N . ASN A 1 146 ? 12.043 6.122 -4.867 1.00 93.69 146 ASN A N 1
ATOM 1129 C CA . ASN A 1 146 ? 11.715 6.571 -3.532 1.00 93.69 146 ASN A CA 1
ATOM 1130 C C . ASN A 1 146 ? 10.248 7.002 -3.508 1.00 93.69 146 ASN A C 1
ATOM 1132 O O . ASN A 1 146 ? 9.908 8.093 -3.969 1.00 93.69 146 ASN A O 1
ATOM 1136 N N . PHE A 1 147 ? 9.364 6.126 -3.035 1.00 95.12 147 PHE A N 1
ATOM 1137 C CA . PHE A 1 147 ? 7.933 6.413 -2.965 1.00 95.12 147 PHE A CA 1
ATOM 1138 C C . PHE A 1 147 ? 7.249 5.681 -1.813 1.00 95.12 147 PHE A C 1
ATOM 1140 O O . PHE A 1 147 ? 7.743 4.668 -1.320 1.00 95.12 147 PHE A O 1
ATOM 1147 N N . SER A 1 148 ? 6.074 6.180 -1.440 1.00 97.56 148 SER A N 1
ATOM 1148 C CA . SER A 1 148 ? 5.127 5.478 -0.577 1.00 97.56 148 SER A CA 1
ATOM 1149 C C . SER A 1 148 ? 3.823 5.229 -1.328 1.00 97.56 148 SER A C 1
ATOM 1151 O O . SER A 1 148 ? 3.372 6.073 -2.108 1.00 97.56 148 SER A O 1
ATOM 1153 N N . LEU A 1 149 ? 3.198 4.083 -1.079 1.00 98.50 149 LEU A N 1
ATOM 1154 C CA . LEU A 1 149 ? 1.892 3.735 -1.622 1.00 98.50 149 LEU A CA 1
ATOM 1155 C C . LEU A 1 149 ? 1.018 3.144 -0.521 1.00 98.50 149 LEU A C 1
ATOM 1157 O O . LEU A 1 149 ? 1.408 2.188 0.143 1.00 98.50 149 LEU A O 1
ATOM 1161 N N . ALA A 1 150 ? -0.179 3.697 -0.367 1.00 98.50 150 ALA A N 1
ATOM 1162 C CA . ALA A 1 150 ? -1.253 3.103 0.411 1.00 98.50 150 ALA A CA 1
ATOM 1163 C C . ALA A 1 150 ? -2.351 2.601 -0.527 1.00 98.50 150 ALA A C 1
ATOM 1165 O O . ALA A 1 150 ? -2.725 3.318 -1.453 1.00 98.50 150 ALA A O 1
ATOM 1166 N N . ILE A 1 151 ? -2.889 1.410 -0.274 1.00 98.69 151 ILE A N 1
ATOM 1167 C CA . ILE A 1 151 ? -4.063 0.870 -0.966 1.00 98.69 151 ILE A CA 1
ATOM 1168 C C . ILE A 1 151 ? -5.046 0.390 0.092 1.00 98.69 151 ILE A C 1
ATOM 1170 O O . ILE A 1 151 ? -4.729 -0.496 0.881 1.00 98.69 151 ILE A O 1
ATOM 1174 N N . TYR A 1 152 ? -6.234 0.978 0.112 1.00 98.62 152 TYR A N 1
ATOM 1175 C CA . TYR A 1 152 ? -7.337 0.506 0.929 1.00 98.62 152 TYR A CA 1
ATOM 1176 C C . TYR A 1 152 ? -8.242 -0.399 0.093 1.00 98.62 152 TYR A C 1
ATOM 1178 O O . TYR A 1 152 ? -8.844 0.065 -0.875 1.00 98.62 152 TYR A O 1
ATOM 1186 N N . ASP A 1 153 ? -8.321 -1.667 0.484 1.00 98.56 153 ASP A N 1
ATOM 1187 C CA . ASP A 1 153 ? -9.223 -2.687 -0.041 1.00 98.56 153 ASP A CA 1
ATOM 1188 C C . ASP A 1 153 ? -10.556 -2.623 0.712 1.00 98.56 153 ASP A C 1
ATOM 1190 O O . ASP A 1 153 ? -10.638 -2.958 1.902 1.00 98.56 153 ASP A O 1
ATOM 1194 N N . SER A 1 154 ? -11.598 -2.158 0.019 1.00 97.56 154 SER A N 1
ATOM 1195 C CA . SER A 1 154 ? -12.932 -2.008 0.604 1.00 97.56 154 SER A CA 1
ATOM 1196 C C . SER A 1 154 ? -13.704 -3.320 0.716 1.00 97.56 154 SER A C 1
ATOM 1198 O O . SER A 1 154 ? -14.672 -3.374 1.473 1.00 97.56 154 SER A O 1
ATOM 1200 N N . ASP A 1 155 ? -13.305 -4.360 -0.017 1.00 97.81 155 ASP A N 1
ATOM 1201 C CA . ASP A 1 155 ? -13.954 -5.670 0.060 1.00 97.81 155 ASP A CA 1
ATOM 1202 C C . ASP A 1 155 ? -13.503 -6.406 1.328 1.00 97.81 155 ASP A C 1
ATOM 1204 O O . ASP A 1 155 ? -14.307 -7.024 2.028 1.00 97.81 155 ASP A O 1
ATOM 1208 N N . GLU A 1 156 ? -12.221 -6.270 1.672 1.00 97.94 156 GLU A N 1
ATOM 1209 C CA . GLU A 1 156 ? -11.598 -6.970 2.798 1.00 97.94 156 GLU A CA 1
ATOM 1210 C C . GLU A 1 156 ? -11.428 -6.112 4.065 1.00 97.94 156 GLU A C 1
ATOM 1212 O O . GLU A 1 156 ? -11.086 -6.639 5.131 1.00 97.94 156 GLU A O 1
ATOM 1217 N N . ASN A 1 157 ? -11.685 -4.802 3.982 1.00 98.38 157 ASN A N 1
ATOM 1218 C CA . ASN A 1 157 ? -11.408 -3.812 5.031 1.00 98.38 157 ASN A CA 1
ATOM 1219 C C . ASN A 1 157 ? -9.929 -3.804 5.456 1.00 98.38 157 ASN A C 1
ATOM 1221 O O . ASN A 1 157 ? -9.606 -3.799 6.649 1.00 98.38 157 ASN A O 1
ATOM 1225 N N . ILE A 1 158 ? -9.023 -3.812 4.476 1.00 98.62 158 ILE A N 1
ATOM 1226 C CA . ILE A 1 158 ? -7.575 -3.837 4.707 1.00 98.62 158 ILE A CA 1
ATOM 1227 C C . ILE A 1 158 ? -6.928 -2.592 4.112 1.00 98.62 158 ILE A C 1
ATOM 1229 O O . ILE A 1 158 ? -7.106 -2.286 2.939 1.00 98.62 158 ILE A O 1
ATOM 1233 N N . LEU A 1 159 ? -6.119 -1.902 4.909 1.00 98.62 159 LEU A N 1
ATOM 1234 C CA . LEU A 1 159 ? -5.163 -0.918 4.424 1.00 98.62 159 LEU A CA 1
ATOM 1235 C C . LEU A 1 159 ? -3.794 -1.581 4.263 1.00 98.62 159 LEU A C 1
ATOM 1237 O O . LEU A 1 159 ? -3.147 -1.956 5.244 1.00 98.62 159 LEU A O 1
ATOM 1241 N N . TYR A 1 160 ? -3.353 -1.690 3.018 1.00 98.69 160 TYR A N 1
ATOM 1242 C CA . TYR A 1 160 ? -1.984 -2.015 2.655 1.00 98.69 160 TYR A CA 1
ATOM 1243 C C . TYR A 1 160 ? -1.166 -0.733 2.557 1.00 98.69 160 TYR A C 1
ATOM 1245 O O . TYR A 1 160 ? -1.639 0.272 2.024 1.00 98.69 160 TYR A O 1
ATOM 1253 N N . TYR A 1 161 ? 0.068 -0.765 3.041 1.00 98.56 161 TYR A N 1
ATOM 1254 C CA . TYR A 1 161 ? 0.998 0.351 2.928 1.00 98.56 161 TYR A CA 1
ATOM 1255 C C . TYR A 1 161 ? 2.396 -0.164 2.625 1.00 98.56 161 TYR A C 1
ATOM 1257 O O . TYR A 1 161 ? 2.855 -1.099 3.280 1.00 98.56 161 TYR A O 1
ATOM 1265 N N . CYS A 1 162 ? 3.089 0.457 1.676 1.00 98.00 162 CYS A N 1
ATOM 1266 C CA . CYS A 1 162 ? 4.505 0.214 1.462 1.00 98.00 162 CYS A CA 1
ATOM 1267 C C . CYS A 1 162 ? 5.298 1.502 1.259 1.00 98.00 162 CYS A C 1
ATOM 1269 O O . CYS A 1 162 ? 4.808 2.470 0.677 1.00 98.00 162 CYS A O 1
ATOM 1271 N N . GLU A 1 163 ? 6.554 1.464 1.684 1.00 97.50 163 GLU A N 1
ATOM 1272 C CA . GLU A 1 163 ? 7.586 2.435 1.346 1.00 97.50 163 GLU A CA 1
ATOM 1273 C C . GLU A 1 163 ? 8.697 1.714 0.612 1.00 97.50 163 GLU A C 1
ATOM 1275 O O . GLU A 1 163 ? 9.152 0.668 1.071 1.00 97.50 163 GLU A O 1
ATOM 1280 N N . ILE A 1 164 ? 9.125 2.282 -0.505 1.00 95.50 164 ILE A N 1
ATOM 1281 C CA . ILE A 1 164 ? 10.203 1.763 -1.334 1.00 95.50 164 ILE A CA 1
ATOM 1282 C C . ILE A 1 164 ? 11.307 2.817 -1.364 1.00 95.50 164 ILE A C 1
ATOM 1284 O O . ILE A 1 164 ? 11.028 3.968 -1.708 1.00 95.50 164 ILE A O 1
ATOM 1288 N N . ASP A 1 165 ? 12.526 2.418 -1.002 1.00 93.31 165 ASP A N 1
ATOM 1289 C CA . ASP A 1 165 ? 13.760 3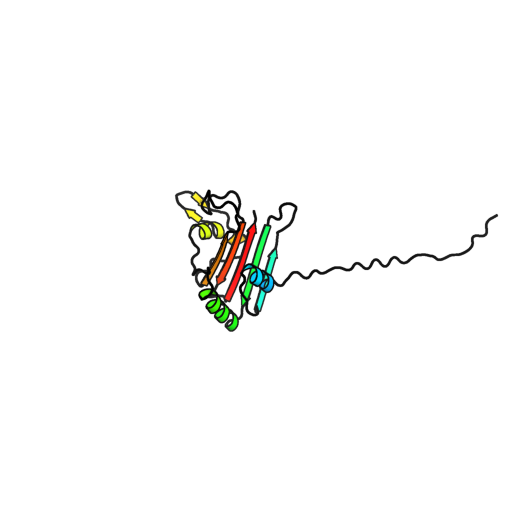.203 -1.106 1.00 93.31 165 ASP A CA 1
ATOM 1290 C C . ASP A 1 165 ? 14.887 2.299 -1.648 1.00 93.31 165 ASP A C 1
ATOM 1292 O O . ASP A 1 165 ? 15.357 1.391 -0.957 1.00 93.31 165 ASP A O 1
ATOM 1296 N N . THR A 1 166 ? 15.260 2.485 -2.919 1.00 89.31 166 THR A N 1
ATOM 1297 C CA . THR A 1 166 ? 16.191 1.606 -3.668 1.00 89.31 166 THR A CA 1
ATOM 1298 C C . THR A 1 166 ? 17.366 2.346 -4.277 1.00 89.31 166 THR A C 1
ATOM 1300 O O . THR A 1 166 ? 17.110 3.474 -4.757 1.00 89.31 166 THR A O 1
#

Radius of gyration: 24.03 Å; Cα contacts (8 Å, |Δi|>4): 263; chains: 1; bounding box: 76×31×83 Å

Mean predicted aligned error: 9.03 Å

pLDDT: mean 86.55, std 16.43, range [38.06, 98.69]

Solvent-accessible surface area (backbone atoms only — not comparable to full-atom values): 9952 Å² total; per-residue (Å²): 135,90,80,92,78,85,83,86,84,83,79,80,80,78,75,78,77,77,77,76,73,74,70,74,71,55,52,63,60,51,51,21,62,77,65,74,41,91,65,66,76,64,73,44,69,46,68,50,75,58,57,42,79,97,83,53,42,30,43,37,22,32,46,36,32,30,47,76,67,45,24,53,51,48,55,57,50,46,76,74,36,90,76,50,38,65,48,66,69,57,70,61,59,39,29,41,30,70,22,51,73,58,96,91,43,77,40,77,68,32,50,22,71,78,48,68,48,74,94,64,74,51,42,34,33,36,76,44,80,65,55,88,82,62,91,80,50,61,84,82,68,54,95,58,47,38,35,37,44,36,40,38,29,63,86,76,24,29,41,36,36,37,36,44,34,96

Foldseek 3Di:
DDDDDDDDDPPPPPPPPPPPCPPDPFPQVVVCVVVVHRQDDFPDKDKDWPQDDDVRFTKIKMKTAHDLVSLVVVQVRLVVDPQKAWDDDDPLVCCLQCWDDDPRDTRDNNVVVVNVNDRADGGIKHKAQPDPPPPPDDPNPDPWGFIKMWTQRSVRSMIIIMTGGD

Secondary structure (DSSP, 8-state):
----------------------PPPPHHHHHHHHTT------SEEEEEE---TTT--EEEEEEEE--HHHHHHHHHHHHTSTT-EESSPPHHHHHHHH-EEETTEEE---HHHHHT-----SEEEEEEE--S--TT--GGG-SS-EEEEEEEETTTTEEEEEEEE-